Protein AF-A0A1B3B2I7-F1 (afdb_monomer)

Mean predicted aligned error: 7.87 Å

Organism: Homo sapiens (NCBI:txid9606)

InterPro domains:
  IPR003935 Lens fibre membrane intrinsic protein [PR01457] (29-42)
  IPR003935 Lens fibre membrane intrinsic protein [PR01457] (46-62)
  IPR004031 PMP-22/EMP/MP20/Claudin [PF00822] (1-76)
  IPR050579 Peripheral myelin protein 22/Epithelial membrane protein-like [PTHR10671] (1-75)

Secondary structure (DSSP, 8-state):
-HHHHHHHHHHHHHHHHHHHHHHH-S-SEEEEETTEEEEE-SSEEEETTEEEE--S--HHHHHHHHHHHHHHHHHH-

Sequence (77 aa):
MYSFMGGGLFCAWVGTILLVVAMATDHWMQYRLSGSFAHQGLWRYCLGNKCYLQTDSIAYWNATRAFMILSALCAIS

pLDDT: mean 79.57, std 9.48, range [58.53, 94.0]

Structure (mmCIF, N/CA/C/O backbone):
data_AF-A0A1B3B2I7-F1
#
_entry.id   AF-A0A1B3B2I7-F1
#
loop_
_atom_site.group_PDB
_atom_site.id
_atom_site.type_symbol
_atom_site.label_atom_id
_atom_site.label_alt_id
_atom_site.label_comp_id
_atom_site.label_asym_id
_atom_si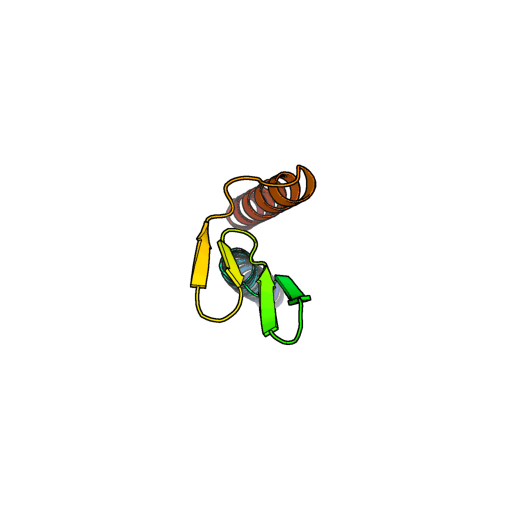te.label_entity_id
_atom_site.label_seq_id
_atom_site.pdbx_PDB_ins_code
_atom_site.Cartn_x
_atom_site.Cartn_y
_atom_site.Cartn_z
_atom_site.occupancy
_atom_site.B_iso_or_equiv
_atom_site.auth_seq_id
_atom_site.auth_comp_id
_atom_site.auth_asym_id
_atom_site.auth_atom_id
_atom_site.pdbx_PDB_model_num
ATOM 1 N N . MET A 1 1 ? 20.844 -10.317 -25.301 1.00 58.53 1 MET A N 1
ATOM 2 C CA . MET A 1 1 ? 21.113 -9.867 -23.914 1.00 58.53 1 MET A CA 1
ATOM 3 C C . MET A 1 1 ? 20.228 -8.690 -23.485 1.00 58.53 1 MET A C 1
ATOM 5 O O . MET A 1 1 ? 19.788 -8.686 -22.347 1.00 58.53 1 MET A O 1
ATOM 9 N N . TYR A 1 2 ? 19.847 -7.772 -24.384 1.00 61.72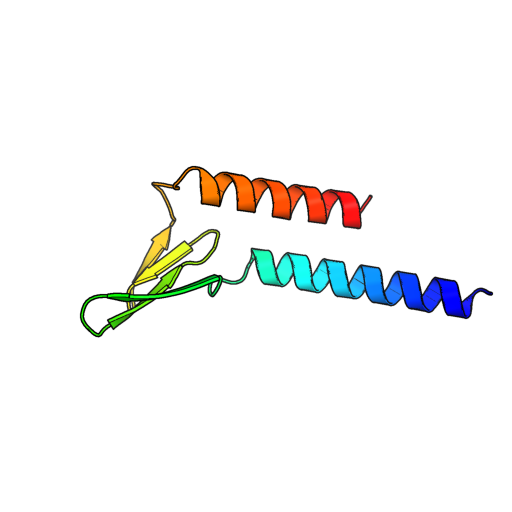 2 TYR A N 1
ATOM 10 C CA . TYR A 1 2 ? 18.920 -6.665 -24.081 1.00 61.72 2 TYR A CA 1
ATOM 11 C C . TYR A 1 2 ? 17.498 -7.081 -23.652 1.00 61.72 2 TYR A C 1
ATOM 13 O O . TYR A 1 2 ? 16.937 -6.454 -22.761 1.00 61.72 2 TYR A O 1
ATOM 21 N N . SER A 1 3 ? 16.922 -8.158 -24.207 1.00 62.28 3 SER A N 1
ATOM 22 C CA . SER A 1 3 ? 15.566 -8.605 -23.825 1.00 62.28 3 SER A CA 1
ATOM 23 C C . SER A 1 3 ? 15.461 -9.127 -22.388 1.00 62.28 3 SER A C 1
ATOM 25 O O . SER A 1 3 ? 14.437 -8.922 -21.747 1.00 62.28 3 SER A O 1
ATOM 27 N N . PHE A 1 4 ? 16.515 -9.761 -21.859 1.00 64.12 4 PHE A N 1
ATOM 28 C CA . PHE A 1 4 ? 16.535 -10.236 -20.468 1.00 64.12 4 PHE A CA 1
ATOM 29 C C . PHE A 1 4 ? 16.650 -9.064 -19.477 1.00 64.12 4 PHE A C 1
ATOM 31 O O . PHE A 1 4 ? 15.930 -9.029 -18.483 1.00 64.12 4 PHE A O 1
ATOM 38 N N . MET A 1 5 ? 17.482 -8.061 -19.792 1.00 75.75 5 MET A N 1
ATOM 39 C CA . MET A 1 5 ? 17.549 -6.794 -19.046 1.00 75.75 5 MET A CA 1
ATOM 40 C C . MET A 1 5 ? 16.226 -6.013 -19.109 1.00 75.75 5 MET A C 1
ATOM 42 O O . MET A 1 5 ? 15.788 -5.476 -18.096 1.00 75.75 5 MET A O 1
ATOM 46 N N . GLY A 1 6 ? 15.552 -6.000 -20.264 1.00 78.62 6 GLY A N 1
ATOM 47 C CA . GLY A 1 6 ? 14.242 -5.362 -20.427 1.00 78.62 6 GLY A CA 1
ATOM 48 C C . GLY A 1 6 ? 13.141 -6.007 -19.579 1.00 78.62 6 GLY A C 1
ATOM 49 O O . GLY A 1 6 ? 12.347 -5.296 -18.968 1.00 78.62 6 GLY A O 1
ATOM 50 N N . GLY A 1 7 ? 13.130 -7.341 -19.473 1.00 86.69 7 GLY A N 1
ATOM 51 C CA . GLY A 1 7 ? 12.191 -8.059 -18.603 1.00 86.69 7 GLY A CA 1
ATOM 52 C C . GLY A 1 7 ? 12.379 -7.729 -17.118 1.00 86.69 7 GLY A C 1
ATOM 53 O O . GLY A 1 7 ? 11.399 -7.510 -16.407 1.00 86.69 7 GLY A O 1
ATOM 54 N N . GLY A 1 8 ? 13.633 -7.623 -16.663 1.00 86.75 8 GLY A N 1
ATOM 55 C CA . GLY A 1 8 ? 13.954 -7.222 -15.289 1.00 86.75 8 GLY A CA 1
ATOM 56 C C . GLY A 1 8 ? 13.499 -5.798 -14.962 1.00 86.75 8 GLY A C 1
ATOM 57 O O . GLY A 1 8 ? 12.873 -5.580 -13.928 1.00 86.75 8 GLY A O 1
ATOM 58 N N . LEU A 1 9 ? 13.736 -4.848 -15.871 1.00 86.56 9 LEU A N 1
ATOM 59 C CA . LEU A 1 9 ? 13.302 -3.455 -15.716 1.00 86.56 9 LEU A CA 1
ATOM 60 C C . LEU A 1 9 ? 11.775 -3.320 -15.687 1.00 86.56 9 LEU A C 1
ATOM 62 O O . LEU A 1 9 ? 11.243 -2.584 -14.861 1.00 86.56 9 LEU A O 1
ATOM 66 N N . PHE A 1 10 ? 11.064 -4.056 -16.544 1.00 87.88 10 PHE A N 1
ATOM 67 C CA . PHE A 1 10 ? 9.601 -4.055 -16.544 1.00 87.88 10 PHE A CA 1
ATOM 68 C C . PHE A 1 10 ? 9.037 -4.611 -15.231 1.00 87.88 10 PHE A C 1
ATOM 70 O O . PHE A 1 10 ? 8.146 -4.011 -14.636 1.00 87.88 10 PHE A O 1
ATOM 77 N N . CYS A 1 11 ? 9.598 -5.721 -14.744 1.00 90.38 11 CYS A N 1
ATOM 78 C CA . CYS A 1 11 ? 9.212 -6.310 -13.465 1.00 90.38 11 CYS A CA 1
ATOM 79 C C . CYS A 1 11 ? 9.467 -5.350 -12.293 1.00 90.38 11 CYS A C 1
ATOM 81 O O . CYS A 1 11 ? 8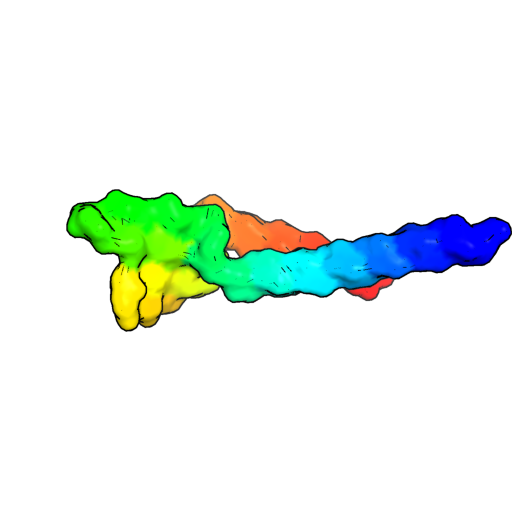.581 -5.149 -11.464 1.00 90.38 11 CYS A O 1
ATOM 83 N N . ALA A 1 12 ? 10.639 -4.707 -12.259 1.00 89.25 12 ALA A N 1
ATOM 84 C CA . ALA A 1 12 ? 10.974 -3.718 -11.238 1.00 89.25 12 ALA A CA 1
ATOM 85 C C . ALA A 1 12 ? 9.997 -2.534 -11.261 1.00 89.25 12 ALA A C 1
ATOM 87 O O . ALA A 1 12 ? 9.458 -2.163 -10.223 1.00 89.25 12 ALA A O 1
ATOM 88 N N . TRP A 1 13 ? 9.696 -1.998 -12.446 1.00 89.44 13 TRP A N 1
ATOM 89 C CA . TRP A 1 13 ? 8.793 -0.858 -12.591 1.00 89.44 13 TRP A CA 1
ATOM 90 C C . TRP A 1 13 ? 7.356 -1.183 -12.160 1.00 89.44 13 TRP A C 1
ATOM 92 O O . TRP A 1 13 ? 6.748 -0.431 -11.397 1.00 89.44 13 TRP A O 1
ATOM 102 N N . VAL A 1 14 ? 6.830 -2.341 -12.577 1.00 94.00 14 VAL A N 1
ATOM 103 C CA . VAL A 1 14 ? 5.518 -2.833 -12.125 1.00 94.00 14 VAL A CA 1
ATOM 104 C C . VAL A 1 14 ? 5.518 -3.064 -10.609 1.00 94.00 14 VAL A C 1
ATOM 106 O O . VAL A 1 14 ? 4.560 -2.688 -9.934 1.00 94.00 14 VAL A O 1
ATOM 109 N N . GLY A 1 15 ? 6.602 -3.616 -10.059 1.00 91.69 15 GLY A N 1
ATOM 110 C CA . GLY A 1 15 ? 6.790 -3.794 -8.620 1.00 91.69 15 GLY A CA 1
ATOM 111 C C . GLY A 1 15 ? 6.729 -2.476 -7.845 1.00 91.69 15 GLY A C 1
ATOM 112 O O . GLY A 1 15 ? 6.029 -2.399 -6.836 1.00 91.69 15 GLY A O 1
ATOM 113 N N . THR A 1 16 ? 7.370 -1.417 -8.346 1.00 91.12 16 THR A N 1
ATOM 114 C CA . THR A 1 16 ? 7.321 -0.075 -7.741 1.00 91.12 16 THR A CA 1
ATOM 115 C C . THR A 1 16 ? 5.902 0.493 -7.734 1.00 91.12 16 THR A C 1
ATOM 117 O O . THR A 1 16 ? 5.461 1.026 -6.716 1.00 91.12 16 THR A O 1
ATOM 120 N N . ILE A 1 17 ? 5.146 0.338 -8.827 1.00 91.81 17 ILE A N 1
ATOM 121 C CA . ILE A 1 17 ? 3.744 0.787 -8.893 1.00 91.81 17 ILE A CA 1
ATOM 122 C C . ILE A 1 17 ? 2.898 0.052 -7.851 1.00 91.81 17 ILE A C 1
ATOM 124 O O . ILE A 1 17 ? 2.152 0.685 -7.102 1.00 91.81 17 ILE A O 1
ATOM 128 N N . LEU A 1 18 ? 3.039 -1.272 -7.761 1.00 92.38 18 LEU A N 1
ATOM 129 C CA . LEU A 1 18 ? 2.325 -2.079 -6.769 1.00 92.38 18 LEU A CA 1
ATOM 130 C C . LEU A 1 18 ? 2.696 -1.685 -5.333 1.00 92.38 18 LEU A C 1
ATOM 132 O O . LEU A 1 18 ? 1.820 -1.655 -4.471 1.00 92.38 18 LEU A O 1
ATOM 136 N N . LEU A 1 19 ? 3.956 -1.318 -5.082 1.00 90.62 19 LEU A N 1
ATOM 137 C CA . LEU A 1 19 ? 4.425 -0.806 -3.789 1.00 90.62 19 LEU A CA 1
ATOM 138 C C . LEU A 1 19 ? 3.719 0.498 -3.396 1.00 90.62 19 LEU A C 1
ATOM 140 O O . LEU A 1 19 ? 3.249 0.635 -2.264 1.00 90.62 19 LEU A O 1
ATOM 144 N N . VAL A 1 20 ? 3.593 1.438 -4.336 1.00 89.56 20 VAL A N 1
ATOM 145 C CA . VAL A 1 20 ? 2.873 2.703 -4.118 1.00 89.56 20 VAL A CA 1
ATOM 146 C C . VAL A 1 20 ? 1.386 2.447 -3.864 1.00 89.56 20 VAL A C 1
ATOM 148 O O . VAL A 1 20 ? 0.811 3.017 -2.936 1.00 89.56 20 VAL A O 1
ATOM 151 N N . VAL A 1 21 ? 0.766 1.545 -4.632 1.00 90.69 21 VAL A N 1
ATOM 152 C CA . VAL A 1 21 ? -0.638 1.153 -4.431 1.00 90.69 21 VAL A CA 1
ATOM 153 C C . VAL A 1 21 ? -0.837 0.507 -3.058 1.00 90.69 21 VAL A C 1
ATOM 155 O O . VAL A 1 21 ? -1.783 0.858 -2.357 1.00 90.69 21 VAL A O 1
ATOM 158 N N . ALA A 1 22 ? 0.068 -0.373 -2.626 1.00 87.94 22 ALA A N 1
ATOM 159 C CA . ALA A 1 22 ? 0.017 -0.992 -1.303 1.00 87.94 22 ALA A CA 1
ATOM 160 C C . ALA A 1 22 ? 0.158 0.042 -0.170 1.00 87.94 22 ALA A C 1
ATOM 162 O O . ALA A 1 22 ? -0.555 -0.038 0.830 1.00 87.94 22 ALA A O 1
ATOM 163 N N . MET A 1 23 ? 1.020 1.053 -0.337 1.00 86.56 23 MET A N 1
ATOM 164 C CA . MET A 1 23 ? 1.154 2.158 0.620 1.00 86.56 23 MET A CA 1
ATOM 165 C C . MET A 1 23 ? -0.125 3.003 0.721 1.00 86.56 23 MET A C 1
ATOM 167 O O . MET A 1 23 ? -0.460 3.468 1.813 1.00 86.56 23 MET A O 1
ATOM 171 N N . ALA A 1 24 ? -0.826 3.209 -0.396 1.00 84.88 24 ALA A N 1
ATOM 172 C CA . ALA A 1 24 ? -2.078 3.962 -0.444 1.00 84.88 24 ALA A CA 1
ATOM 173 C C . ALA A 1 24 ? -3.291 3.151 0.042 1.00 84.88 24 ALA A C 1
ATOM 175 O O . ALA A 1 24 ? -4.268 3.742 0.500 1.00 84.88 24 ALA A O 1
ATOM 176 N N . THR A 1 25 ? -3.233 1.819 -0.053 1.00 85.31 25 THR A N 1
ATOM 177 C CA . THR A 1 25 ? -4.345 0.940 0.310 1.00 85.31 25 THR A CA 1
ATOM 178 C C . THR A 1 25 ? -4.644 1.003 1.805 1.00 85.31 25 THR A C 1
ATOM 180 O O . THR A 1 25 ? -3.748 1.031 2.654 1.00 85.31 25 THR A O 1
ATOM 183 N N . ASP A 1 26 ? -5.930 1.000 2.137 1.00 76.88 26 ASP A N 1
ATOM 184 C CA . ASP A 1 26 ? -6.431 1.035 3.509 1.00 76.88 26 ASP A CA 1
ATOM 185 C C . ASP A 1 26 ? -6.811 -0.352 4.065 1.00 76.88 26 ASP A C 1
ATOM 187 O O . ASP A 1 26 ? -7.307 -0.477 5.182 1.00 76.88 26 ASP A O 1
ATOM 191 N N . HIS A 1 27 ? -6.533 -1.416 3.314 1.00 76.81 27 HIS A N 1
ATOM 192 C CA . HIS A 1 27 ? -6.876 -2.800 3.652 1.00 76.81 27 HIS A CA 1
ATOM 193 C C . HIS A 1 27 ? -5.681 -3.613 4.175 1.00 76.81 27 HIS A C 1
ATOM 195 O O . HIS A 1 27 ? -5.452 -4.739 3.740 1.00 76.81 27 HIS A O 1
ATOM 201 N N . TRP A 1 28 ? -4.903 -3.062 5.109 1.00 79.44 28 TRP A N 1
ATOM 202 C CA . TRP A 1 28 ? -3.765 -3.789 5.689 1.00 79.44 28 TRP A CA 1
ATOM 203 C C . TRP A 1 28 ? -4.208 -4.817 6.723 1.00 79.44 28 TRP A C 1
ATOM 205 O O . TRP A 1 28 ? -3.675 -5.923 6.786 1.00 79.44 28 TRP A O 1
ATOM 215 N N . MET A 1 29 ? -5.179 -4.442 7.553 1.00 78.50 29 MET A N 1
ATOM 216 C CA . MET A 1 29 ? -5.702 -5.311 8.596 1.00 78.50 29 MET A CA 1
ATOM 217 C C . MET A 1 29 ? -7.213 -5.142 8.692 1.00 78.50 29 MET A C 1
ATOM 219 O O . MET A 1 29 ? -7.720 -4.054 8.969 1.00 78.50 29 MET A O 1
ATOM 223 N N . GLN A 1 30 ? -7.935 -6.232 8.459 1.00 79.00 30 GLN A N 1
ATOM 224 C CA . GLN A 1 30 ? -9.382 -6.290 8.603 1.00 79.00 30 GLN A CA 1
ATOM 225 C C . GLN A 1 30 ? -9.710 -6.893 9.967 1.00 79.00 30 GLN A C 1
ATOM 227 O O . GLN A 1 30 ? -9.306 -8.014 10.272 1.00 79.00 30 GLN A O 1
ATOM 232 N N . TYR A 1 31 ? -10.438 -6.154 10.796 1.00 75.25 31 TYR A N 1
ATOM 233 C CA . TYR A 1 31 ? -10.866 -6.605 12.115 1.00 75.25 31 TYR A CA 1
ATOM 234 C C .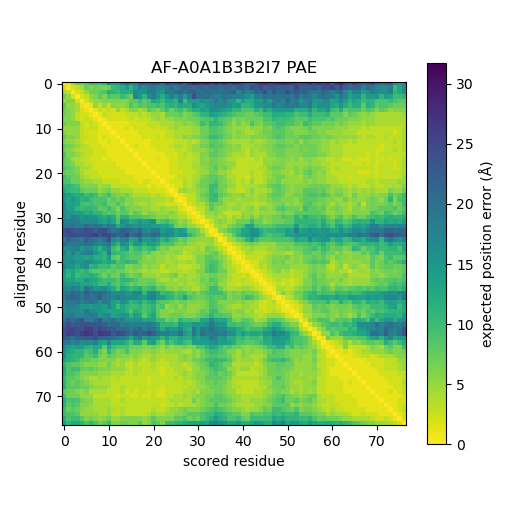 TYR A 1 31 ? -12.370 -6.405 12.276 1.00 75.25 31 TYR A C 1
ATOM 236 O O . TYR A 1 31 ? -12.990 -5.534 11.661 1.00 75.25 31 TYR A O 1
ATOM 244 N N . ARG A 1 32 ? -12.986 -7.252 13.101 1.00 71.81 32 ARG A N 1
ATOM 245 C CA . ARG A 1 32 ? -14.418 -7.188 13.387 1.00 71.81 32 ARG A CA 1
ATOM 246 C C . ARG A 1 32 ? -14.608 -6.814 14.849 1.00 71.81 32 ARG A C 1
ATOM 248 O O . ARG A 1 32 ? -14.429 -7.644 15.733 1.00 71.81 32 ARG A O 1
ATOM 255 N N . LEU A 1 33 ? -14.950 -5.555 15.100 1.00 68.19 33 LEU A N 1
ATOM 256 C CA . LEU A 1 33 ? -15.256 -5.053 16.440 1.00 68.19 33 LEU A CA 1
ATOM 257 C C . LEU A 1 33 ? -16.774 -4.985 16.596 1.00 68.19 33 LEU A C 1
ATOM 259 O O . LEU A 1 33 ? -17.452 -4.308 15.827 1.00 68.19 33 LEU A O 1
ATOM 263 N N . SER A 1 34 ? -17.307 -5.699 17.591 1.00 63.59 34 SER A N 1
ATOM 264 C CA . SER A 1 34 ? -18.724 -5.643 17.981 1.00 63.59 34 SER A CA 1
ATOM 265 C C . SER A 1 34 ? -19.713 -5.835 16.812 1.00 63.59 34 SER A C 1
ATOM 267 O O . SER A 1 34 ? -20.678 -5.095 16.649 1.00 63.59 34 SER A O 1
ATOM 269 N N . GLY A 1 35 ? -19.434 -6.801 15.929 1.00 69.94 35 GLY A N 1
ATOM 270 C CA . GLY A 1 35 ? -20.286 -7.132 14.778 1.00 69.94 35 GLY A CA 1
ATOM 271 C C . GLY A 1 35 ? -20.110 -6.246 13.535 1.00 69.94 35 GLY A C 1
ATOM 272 O O . GLY A 1 35 ? -20.459 -6.710 12.445 1.00 69.94 35 GLY A O 1
ATOM 273 N N . SER A 1 36 ? -19.496 -5.062 13.659 1.00 68.38 36 SER A N 1
ATOM 274 C CA . SER A 1 36 ? -19.218 -4.132 12.553 1.00 68.38 36 SER A CA 1
ATOM 275 C C . SER A 1 36 ? -17.855 -4.395 11.905 1.00 68.38 36 SER A C 1
ATOM 277 O O . SER A 1 36 ? -16.873 -4.709 12.583 1.00 68.38 36 SER A O 1
ATOM 279 N N . PHE A 1 37 ? -17.783 -4.245 10.580 1.00 71.25 37 PHE A N 1
ATOM 280 C CA . PHE A 1 37 ? -16.524 -4.297 9.838 1.00 71.25 37 PHE A CA 1
ATOM 281 C C . PHE A 1 37 ? -15.699 -3.040 10.117 1.00 71.25 37 PHE A C 1
ATOM 283 O O . PHE A 1 37 ? -16.208 -1.919 10.041 1.00 71.25 37 PHE A O 1
ATOM 290 N N . ALA A 1 38 ? -14.42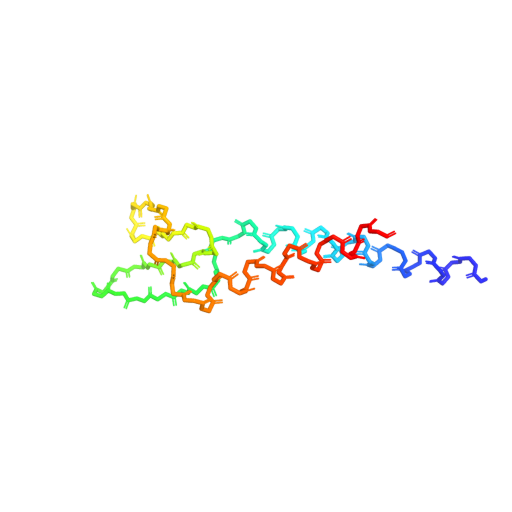6 -3.231 10.448 1.00 75.88 38 ALA A N 1
ATOM 291 C CA . ALA A 1 38 ? -13.476 -2.152 10.637 1.00 75.88 38 ALA A CA 1
ATOM 292 C C . ALA A 1 38 ? -12.153 -2.497 9.947 1.00 75.88 38 ALA A C 1
ATOM 294 O O . ALA A 1 38 ? -11.752 -3.662 9.865 1.00 75.88 38 ALA A O 1
ATOM 295 N N . HIS A 1 39 ? -11.547 -1.506 9.307 1.00 78.31 39 HIS A N 1
ATOM 296 C CA . HIS A 1 39 ? -10.391 -1.672 8.431 1.00 78.31 39 HIS A CA 1
ATOM 297 C C . HIS A 1 39 ? -9.302 -0.706 8.895 1.00 78.31 39 HIS A C 1
ATOM 299 O O . HIS A 1 39 ? -9.555 0.485 9.095 1.00 78.31 39 HIS A O 1
ATOM 305 N N . GLN A 1 40 ? -8.095 -1.225 9.114 1.00 74.56 40 GLN A N 1
ATOM 306 C CA . GLN A 1 40 ? -6.906 -0.411 9.335 1.00 74.56 40 GLN A CA 1
ATOM 307 C C . GLN A 1 40 ? -6.126 -0.323 8.042 1.00 74.56 40 GLN A C 1
ATOM 309 O O . GLN A 1 40 ? -5.571 -1.317 7.569 1.00 74.56 40 GLN A O 1
ATOM 314 N N . GLY A 1 41 ? -6.033 0.898 7.540 1.00 79.06 41 GLY A N 1
ATOM 315 C CA . GLY A 1 41 ? -5.016 1.296 6.600 1.00 79.06 41 GLY A CA 1
ATOM 316 C C . GLY A 1 41 ? -3.767 1.775 7.311 1.00 79.06 41 GLY A C 1
ATOM 317 O O . GLY A 1 41 ? -3.779 2.129 8.492 1.00 79.06 41 GLY A O 1
ATOM 318 N N . LEU A 1 42 ? -2.687 1.854 6.538 1.00 75.88 42 LEU A N 1
ATOM 319 C CA . LEU A 1 42 ? -1.422 2.379 7.022 1.00 75.88 42 LEU A CA 1
ATOM 320 C C . LEU A 1 42 ? -1.564 3.835 7.484 1.00 75.88 42 LEU A C 1
ATOM 322 O O . LEU A 1 42 ? -0.991 4.191 8.507 1.00 75.88 42 LEU A O 1
ATOM 326 N N . TRP A 1 43 ? -2.346 4.657 6.768 1.00 79.88 43 TRP A N 1
ATOM 32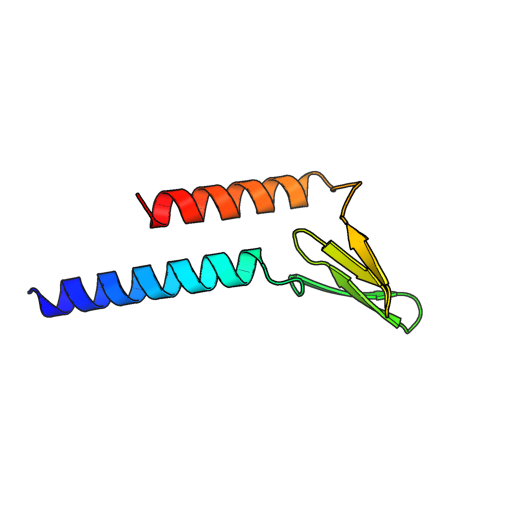7 C CA . TRP A 1 43 ? -2.529 6.100 7.011 1.00 79.88 43 TRP A CA 1
ATOM 328 C C . TRP A 1 43 ? -3.848 6.467 7.699 1.00 79.88 43 TRP A C 1
ATOM 330 O O . TRP A 1 43 ? -3.920 7.441 8.454 1.00 79.88 43 TRP A O 1
ATOM 340 N N . ARG A 1 44 ? -4.900 5.702 7.415 1.00 80.69 44 ARG A N 1
ATOM 341 C CA . ARG A 1 44 ? -6.277 5.954 7.841 1.00 80.69 44 ARG A CA 1
ATOM 342 C C . ARG A 1 44 ? -6.863 4.677 8.404 1.00 80.69 44 ARG A C 1
ATOM 344 O O . ARG A 1 44 ? -6.588 3.607 7.880 1.00 80.69 44 ARG A O 1
ATOM 351 N N . TYR A 1 45 ? -7.702 4.798 9.418 1.00 79.19 45 TYR A N 1
ATOM 352 C CA . TYR A 1 45 ? -8.512 3.688 9.897 1.00 79.19 45 TYR A CA 1
ATOM 353 C C . TYR A 1 45 ? -9.984 4.037 9.699 1.00 79.19 45 TYR A C 1
ATOM 355 O O . TYR A 1 45 ? -10.405 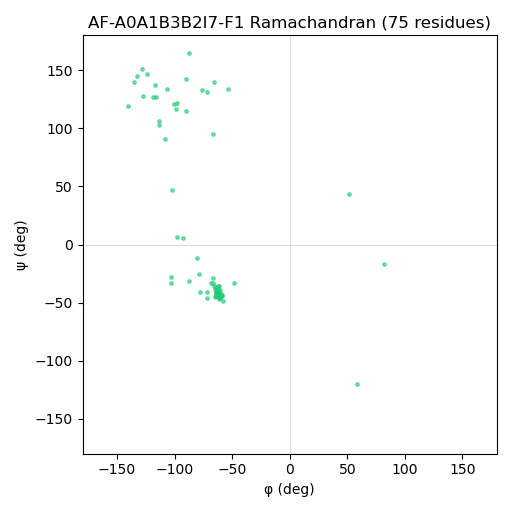5.171 9.933 1.00 79.19 45 TYR A O 1
ATOM 363 N N . CYS A 1 46 ? -10.768 3.073 9.235 1.00 78.00 46 CYS A N 1
ATOM 364 C CA . CYS A 1 46 ? -12.202 3.231 9.041 1.00 78.00 46 CYS A CA 1
ATOM 365 C C . CYS A 1 46 ? -12.940 2.221 9.923 1.00 78.00 46 CYS A C 1
ATOM 367 O O . CYS A 1 46 ? -12.659 1.025 9.899 1.00 78.00 46 CYS A O 1
ATOM 369 N N . LEU A 1 47 ? -13.884 2.713 10.722 1.00 78.25 47 LEU A N 1
ATOM 370 C CA . LEU A 1 47 ? -14.749 1.921 11.597 1.00 78.25 47 LEU A CA 1
ATOM 371 C C . LEU A 1 47 ? -16.179 2.059 11.066 1.00 78.25 47 LEU A C 1
ATOM 373 O O . LEU A 1 47 ? -16.795 3.122 11.195 1.00 78.25 47 LEU A O 1
ATOM 377 N N . GLY A 1 48 ? -16.702 1.011 10.423 1.00 77.12 48 GLY A N 1
ATOM 378 C CA . GLY A 1 48 ? -17.986 1.085 9.721 1.00 77.12 48 GLY A CA 1
ATOM 379 C C . GLY A 1 48 ? -17.981 2.168 8.632 1.00 77.12 48 GLY A C 1
ATOM 380 O O . GLY A 1 48 ? -17.156 2.131 7.726 1.00 77.12 48 GLY A O 1
ATOM 381 N N . ASN A 1 49 ? -18.877 3.157 8.740 1.00 73.38 49 ASN A N 1
ATOM 382 C CA . ASN A 1 49 ? -19.042 4.253 7.768 1.00 73.38 49 ASN A CA 1
ATOM 383 C C . ASN A 1 49 ? -18.237 5.532 8.087 1.00 73.38 49 ASN A C 1
ATOM 385 O O . ASN A 1 49 ? -18.426 6.557 7.427 1.00 73.38 49 ASN A O 1
ATOM 389 N N . LYS A 1 50 ? -17.386 5.524 9.120 1.00 78.50 50 LYS A N 1
ATOM 390 C CA . LYS A 1 50 ? -16.593 6.693 9.536 1.00 78.50 50 LYS A CA 1
ATOM 391 C C . LYS A 1 50 ? -15.105 6.392 9.367 1.00 78.50 50 LYS A C 1
ATOM 393 O O . LYS A 1 50 ? -14.610 5.406 9.907 1.00 78.50 50 LYS A O 1
ATOM 398 N N . CYS A 1 51 ? -14.396 7.265 8.655 1.00 79.69 51 CYS A N 1
ATOM 399 C CA . CYS A 1 51 ? -12.947 7.193 8.495 1.00 79.69 51 CYS A CA 1
ATOM 400 C C . CYS A 1 51 ? -12.263 8.279 9.319 1.00 79.69 51 CYS A C 1
ATOM 402 O O . CYS A 1 51 ? -12.647 9.449 9.273 1.00 79.69 51 CYS A O 1
ATOM 404 N N . TYR A 1 52 ? -11.226 7.879 10.038 1.00 78.38 52 TYR A N 1
ATOM 405 C CA . TYR A 1 52 ? -10.440 8.728 10.912 1.00 78.38 52 TYR A CA 1
ATOM 406 C C . TYR A 1 52 ? -8.969 8.656 10.499 1.00 78.38 52 TYR A C 1
ATOM 408 O O . TYR A 1 52 ? -8.472 7.640 10.002 1.00 78.38 52 TYR A O 1
ATOM 416 N N . LEU A 1 53 ? -8.261 9.769 10.674 1.00 73.44 53 LEU A N 1
ATOM 417 C CA . LEU A 1 53 ? -6.817 9.794 10.482 1.00 73.44 53 LEU A CA 1
ATOM 418 C C . LEU A 1 53 ? -6.166 9.132 11.702 1.00 73.44 53 LEU A C 1
ATOM 420 O O . LEU A 1 53 ? -6.552 9.437 12.829 1.00 73.44 53 LEU A O 1
ATOM 424 N N . GLN A 1 54 ? -5.207 8.228 11.494 1.00 67.81 54 GLN A N 1
ATOM 425 C CA . GLN A 1 54 ? -4.486 7.590 12.601 1.00 67.81 54 GLN A CA 1
ATOM 426 C C . GLN A 1 54 ? -3.629 8.647 13.324 1.00 67.81 54 GLN A C 1
ATOM 428 O O . GLN A 1 54 ? -2.532 8.956 12.862 1.00 67.81 54 GLN A O 1
ATOM 433 N N . THR A 1 55 ? -4.146 9.233 14.412 1.00 58.66 55 THR A N 1
ATOM 434 C CA . THR A 1 55 ? -3.464 10.264 15.224 1.00 58.66 55 THR A CA 1
ATOM 435 C C . THR A 1 55 ? -2.589 9.665 16.324 1.00 58.66 55 THR A C 1
ATOM 437 O O . THR A 1 55 ? -1.544 10.224 16.630 1.00 58.66 55 THR A O 1
ATOM 440 N N . ASP A 1 56 ? -2.970 8.500 16.856 1.00 58.84 56 ASP A N 1
ATOM 441 C CA . ASP A 1 56 ? -2.186 7.721 17.819 1.00 58.84 56 ASP A CA 1
ATOM 442 C C . ASP A 1 56 ? -1.646 6.473 17.118 1.00 58.84 56 ASP A C 1
ATOM 444 O O . ASP A 1 56 ? -2.324 5.452 16.958 1.00 58.84 56 ASP A O 1
ATOM 448 N N . SER A 1 57 ? -0.446 6.599 16.561 1.00 59.00 57 SER A N 1
ATOM 449 C CA . SER A 1 57 ? 0.212 5.512 15.845 1.00 59.00 57 SER A CA 1
ATOM 450 C C . SER A 1 57 ? 1.064 4.696 16.812 1.00 59.00 57 SER A C 1
ATOM 452 O O . SER A 1 57 ? 2.084 5.174 17.306 1.00 59.00 57 SER A O 1
ATOM 454 N N . ILE A 1 58 ? 0.691 3.431 17.013 1.00 66.50 58 ILE A N 1
ATOM 455 C CA . ILE A 1 58 ? 1.535 2.425 17.670 1.00 66.50 58 ILE A CA 1
ATOM 456 C C . ILE A 1 58 ? 2.888 2.395 16.940 1.00 66.50 58 ILE A C 1
ATOM 458 O O . ILE A 1 58 ? 2.920 2.371 15.709 1.00 66.50 58 ILE A O 1
ATOM 462 N N . ALA A 1 59 ? 4.006 2.391 17.676 1.00 67.25 59 ALA A N 1
ATOM 463 C CA . ALA A 1 59 ? 5.362 2.542 17.125 1.00 67.25 59 ALA A CA 1
ATOM 464 C C . ALA A 1 59 ? 5.667 1.626 15.919 1.00 67.25 59 ALA A C 1
ATOM 466 O O . ALA A 1 59 ? 6.363 2.032 14.989 1.00 67.25 59 ALA A O 1
ATOM 467 N N . TYR A 1 60 ? 5.085 0.424 15.897 1.00 74.69 60 TYR A N 1
ATOM 468 C CA . TYR A 1 60 ? 5.197 -0.527 14.792 1.00 74.69 60 TYR A CA 1
ATOM 469 C C . TYR A 1 60 ? 4.687 0.029 13.449 1.00 74.69 60 TYR A C 1
ATOM 471 O O . TYR A 1 60 ? 5.372 -0.088 12.438 1.00 74.69 60 TYR A O 1
ATOM 479 N N . TRP A 1 61 ? 3.537 0.710 13.429 1.00 79.06 61 TRP A N 1
ATOM 480 C CA . TRP A 1 61 ? 2.962 1.264 12.196 1.00 79.06 61 TRP A CA 1
ATOM 481 C C . TRP A 1 61 ? 3.786 2.422 11.627 1.00 79.06 61 TRP A C 1
ATOM 483 O O . TRP A 1 61 ? 3.905 2.559 10.407 1.00 79.06 61 TRP A O 1
ATOM 493 N N . ASN A 1 62 ? 4.413 3.218 12.498 1.00 81.00 62 ASN A N 1
ATOM 494 C CA . ASN A 1 62 ? 5.362 4.249 12.078 1.00 81.00 62 ASN A CA 1
ATOM 495 C C . ASN A 1 62 ? 6.599 3.635 11.406 1.00 81.00 62 ASN A C 1
ATOM 497 O O . ASN A 1 62 ? 7.051 4.147 10.382 1.00 81.00 62 ASN A O 1
ATOM 501 N N . ALA A 1 63 ? 7.109 2.516 11.930 1.00 84.19 63 ALA A N 1
ATOM 502 C CA . ALA A 1 63 ? 8.219 1.799 11.308 1.00 84.19 63 ALA A CA 1
ATOM 503 C C . ALA A 1 63 ? 7.831 1.249 9.925 1.00 84.19 63 ALA A C 1
ATOM 505 O O . ALA A 1 63 ? 8.571 1.442 8.961 1.00 84.19 63 ALA A O 1
ATOM 506 N N . THR A 1 64 ? 6.645 0.646 9.785 1.00 86.44 64 THR A N 1
ATOM 507 C CA . THR A 1 64 ? 6.151 0.152 8.488 1.00 86.44 64 THR A CA 1
ATOM 508 C C . THR A 1 64 ? 6.035 1.276 7.458 1.00 86.44 64 THR A C 1
ATOM 510 O O . THR A 1 64 ? 6.468 1.104 6.321 1.00 86.44 64 THR A O 1
ATOM 513 N N . ARG A 1 65 ? 5.526 2.455 7.849 1.00 86.69 65 ARG A N 1
ATOM 514 C CA . ARG A 1 65 ? 5.497 3.642 6.972 1.00 86.69 65 ARG A CA 1
ATOM 515 C C . ARG A 1 65 ? 6.894 4.024 6.495 1.00 86.69 65 ARG A C 1
ATOM 517 O O . ARG A 1 65 ? 7.094 4.207 5.297 1.00 86.69 65 ARG A O 1
ATOM 524 N N . ALA A 1 66 ? 7.855 4.108 7.414 1.00 88.56 66 ALA A N 1
ATOM 525 C CA . ALA A 1 66 ? 9.230 4.460 7.084 1.00 88.56 66 ALA A CA 1
ATOM 526 C C . ALA A 1 66 ? 9.865 3.448 6.114 1.00 88.56 66 ALA A C 1
ATOM 528 O O . ALA A 1 66 ? 10.439 3.855 5.107 1.00 88.56 66 ALA A O 1
ATOM 529 N N . PHE A 1 67 ? 9.701 2.143 6.348 1.00 89.75 67 PHE A N 1
ATOM 530 C CA . PHE A 1 67 ? 10.228 1.109 5.451 1.00 89.75 67 PHE A CA 1
ATOM 531 C C . PHE A 1 67 ? 9.569 1.120 4.066 1.00 89.75 67 PHE A C 1
ATOM 533 O O . PHE A 1 67 ? 10.256 0.957 3.057 1.00 89.75 67 PHE A O 1
ATOM 540 N N . MET A 1 68 ? 8.259 1.365 3.986 1.00 89.25 68 MET A N 1
ATOM 541 C CA . MET A 1 68 ? 7.557 1.475 2.701 1.00 89.25 68 MET A CA 1
ATOM 542 C C . MET A 1 68 ? 8.030 2.700 1.899 1.00 89.25 68 MET A C 1
ATOM 544 O O . MET A 1 68 ? 8.159 2.628 0.682 1.00 89.25 68 MET A O 1
ATOM 548 N N . ILE A 1 69 ? 8.347 3.817 2.563 1.00 90.25 69 ILE A N 1
ATOM 549 C CA . ILE A 1 69 ? 8.897 5.012 1.900 1.00 90.25 69 ILE A CA 1
ATOM 550 C C . ILE A 1 69 ? 10.341 4.772 1.453 1.00 90.25 69 ILE A C 1
ATOM 552 O O . ILE A 1 69 ? 10.689 5.075 0.315 1.00 90.25 69 ILE A O 1
ATOM 556 N N . LEU A 1 70 ? 11.174 4.192 2.321 1.00 90.38 70 LEU A N 1
ATOM 557 C CA . LEU A 1 70 ? 12.565 3.872 1.994 1.00 90.38 70 LEU A CA 1
ATOM 558 C C . LEU A 1 70 ? 12.660 2.891 0.821 1.00 90.38 70 LEU A C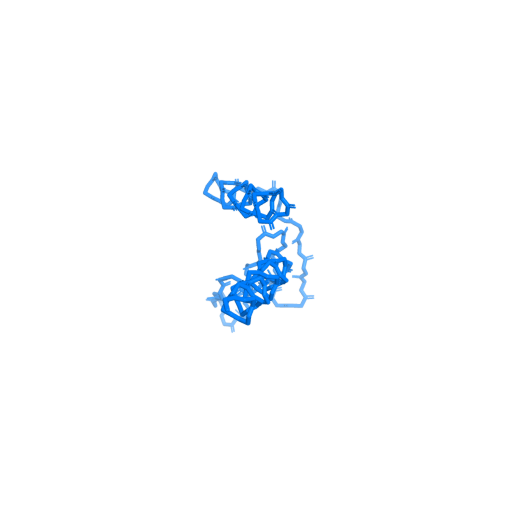 1
ATOM 560 O O . LEU A 1 70 ? 13.448 3.115 -0.091 1.00 90.38 70 LEU A O 1
ATOM 564 N N . SER A 1 71 ? 11.824 1.850 0.800 1.00 89.69 71 SER A N 1
ATOM 565 C CA . SER A 1 71 ? 11.782 0.900 -0.320 1.00 89.69 71 SER A CA 1
ATOM 566 C C . SER A 1 71 ? 11.356 1.560 -1.633 1.00 89.69 71 SER A C 1
ATOM 568 O O . SER A 1 71 ? 11.963 1.279 -2.663 1.00 89.69 71 SER A O 1
ATOM 570 N N . ALA A 1 72 ? 10.389 2.483 -1.606 1.00 88.50 72 ALA A N 1
ATOM 571 C CA . ALA A 1 72 ? 10.010 3.251 -2.789 1.00 88.50 72 ALA A CA 1
ATOM 572 C C . ALA A 1 72 ? 11.156 4.151 -3.282 1.00 88.50 72 ALA A C 1
ATOM 574 O O . ALA A 1 72 ? 11.431 4.173 -4.476 1.00 88.50 72 ALA A O 1
ATOM 575 N N . LEU A 1 73 ? 11.862 4.843 -2.379 1.00 88.88 73 LEU A N 1
ATOM 576 C CA . LEU A 1 73 ? 13.019 5.674 -2.736 1.00 88.88 73 LEU A CA 1
ATOM 577 C C . LEU A 1 73 ? 14.140 4.843 -3.375 1.00 88.88 73 LEU A C 1
ATOM 579 O O . LEU A 1 73 ? 14.659 5.237 -4.415 1.00 88.88 73 LEU A O 1
ATOM 583 N N . CYS A 1 74 ? 14.460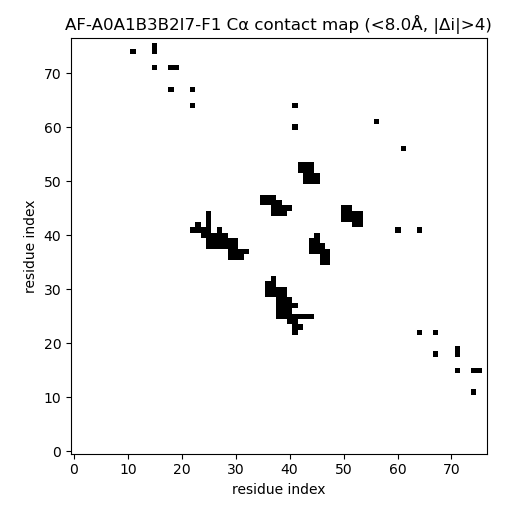 3.678 -2.806 1.00 88.62 74 CYS A N 1
ATOM 584 C CA . CYS A 1 74 ? 15.466 2.766 -3.359 1.00 88.62 74 CYS A CA 1
ATOM 585 C C . CYS A 1 74 ? 15.055 2.149 -4.703 1.00 88.62 74 CYS A C 1
ATOM 587 O O . CYS A 1 74 ? 15.918 1.801 -5.498 1.00 88.62 74 CYS A O 1
ATOM 589 N N . ALA A 1 75 ? 13.756 1.979 -4.955 1.00 85.44 75 ALA A N 1
ATOM 590 C CA . ALA A 1 75 ? 13.260 1.439 -6.219 1.00 85.44 75 ALA A CA 1
ATOM 591 C C . ALA A 1 75 ? 13.203 2.490 -7.346 1.00 85.44 75 ALA A C 1
ATOM 593 O O . ALA A 1 75 ? 12.978 2.130 -8.502 1.00 85.44 75 ALA A O 1
ATOM 594 N N . ILE A 1 76 ? 13.361 3.776 -7.010 1.00 80.19 76 ILE A N 1
ATOM 595 C CA . ILE A 1 76 ? 13.355 4.906 -7.953 1.00 80.19 76 ILE A CA 1
ATOM 596 C C . ILE A 1 76 ? 14.782 5.420 -8.228 1.00 80.19 76 ILE A C 1
ATOM 598 O O . ILE A 1 76 ? 15.013 5.975 -9.302 1.00 80.19 76 ILE A O 1
ATOM 602 N N . SER A 1 77 ? 15.713 5.259 -7.276 1.00 73.19 77 SER A N 1
ATOM 603 C CA . SER A 1 77 ? 17.137 5.624 -7.409 1.00 73.19 77 SER A CA 1
ATOM 604 C C . SER A 1 77 ? 17.907 4.685 -8.329 1.00 73.19 77 SER A C 1
ATOM 606 O O . SER A 1 77 ? 18.680 5.199 -9.164 1.00 73.19 77 SER A O 1
#

Foldseek 3Di:
DVVVVVVVLVVLVVVLVVLVVLLVDQAPDWDQDPNWTWTGHLQWTGTHPDIDGCPPDDVVSVVVNVVSVVVSVVSVD

Nearest PDB structures (foldseek):
  5kk2-assembly1_H  TM=6.033E-01  e=2.840E-01  Rattus norvegicus
  5kk2-assembly1_F  TM=6.003E-01  e=8.226E-01  Rattus norvegicus
  1zh8-assembly1_B  TM=5.431E-01  e=3.108E+00  Thermotoga maritima MSB8
  5kk2-assembly1_E  TM=3.553E-01  e=2.546E+00  Rattus norvegicus

Solvent-accessible surface area (backbone atoms only — not comparable to full-atom values): 4507 Å² total; per-residue (Å²): 115,66,68,64,56,49,53,52,52,51,51,50,52,54,49,50,53,50,50,53,51,57,63,70,38,46,78,75,42,81,47,74,60,92,89,38,60,26,31,35,20,82,67,37,34,30,55,65,97,46,75,45,73,62,81,82,67,58,70,67,58,56,50,52,51,51,52,56,51,51,52,52,52,65,72,72,108

Radius of gyration: 16.66 Å; Cα contacts (8 Å, |Δi|>4): 71; chains: 1; bounding box: 41×20×42 Å